Protein AF-A0A8S0U1Q1-F1 (afdb_monomer)

Foldseek 3Di:
DDDPDDDDDADACLQAADAPLQFPHHDCNVVPNRNVCVLPVDDACDPDSNQPWHFDDDQAETETEHEPRHDCEPPDPNVVVVVVSVVPDPCVRHVYYHYHYDFFPDAAPDVVQVVVVHRGDPVRD

Mean predicted aligned error: 6.24 Å

InterPro domains:
  IPR029052 Metallo-dependent phosphatase-like [G3DSA:3.60.21.10] (1-123)
  IPR029052 Metallo-dependent phosphatase-like [SSF56300] (3-113)

Organism: NCBI:txid158383

Secondary structure (DSSP, 8-state):
---SS-------HHHH--TTTT-SS---TTTT-TTHHHHHHS---BSSTTTT-BEEEETTEEEEEE-TTS--STTSHHHHHHHHHHHT--TTT--EEEEEESS-SS----HHHHHTT-SS-GGG-

Solvent-accessible surface area (backbone atoms only — not comparable to full-atom values): 7450 Å² total; per-residue (Å²): 133,81,75,95,58,93,76,86,79,72,54,36,51,61,35,33,13,21,67,95,70,78,34,65,43,68,43,66,60,15,75,78,45,56,28,52,60,58,52,66,77,47,82,66,70,24,92,45,52,94,70,48,46,22,74,44,82,49,92,48,31,45,42,43,45,41,49,65,39,40,62,62,44,88,88,29,74,52,27,54,48,51,52,53,56,65,68,68,54,57,51,91,66,29,69,43,77,44,85,43,60,61,57,52,86,67,77,49,88,51,65,70,36,52,75,73,76,35,43,35,55,75,85,70,113

Structure (mmCIF, N/CA/C/O backbone):
data_AF-A0A8S0U1Q1-F1
#
_entry.id   AF-A0A8S0U1Q1-F1
#
loop_
_atom_site.group_PDB
_atom_site.id
_atom_site.type_symbol
_atom_site.label_atom_id
_atom_site.label_alt_id
_atom_site.label_comp_id
_atom_site.label_asym_id
_atom_site.label_entity_id
_atom_site.label_seq_id
_atom_site.pdbx_PDB_ins_code
_atom_site.Cartn_x
_atom_site.Cartn_y
_atom_site.Cartn_z
_atom_site.occupancy
_atom_site.B_iso_or_equiv
_atom_site.auth_seq_id
_atom_site.auth_comp_id
_atom_site.auth_asym_id
_atom_site.auth_atom_id
_atom_site.pdbx_PDB_model_num
ATOM 1 N N . MET A 1 1 ? 8.355 21.189 17.794 1.00 49.00 1 MET A N 1
ATOM 2 C CA . MET A 1 1 ? 7.004 21.064 18.385 1.0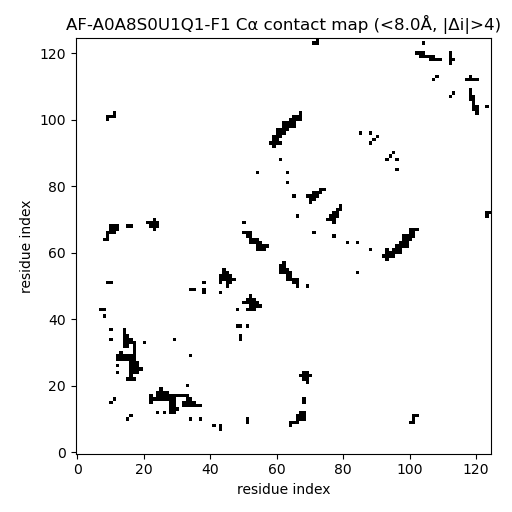0 49.00 1 MET A CA 1
ATOM 3 C C . MET A 1 1 ? 6.578 19.617 18.248 1.00 49.00 1 MET A C 1
ATOM 5 O O . MET A 1 1 ? 6.784 19.065 17.176 1.00 49.00 1 MET A O 1
ATOM 9 N N . ALA A 1 2 ? 6.043 19.007 19.305 1.00 57.78 2 ALA A N 1
ATOM 10 C CA . ALA A 1 2 ? 5.348 17.727 19.180 1.00 57.78 2 ALA A CA 1
ATOM 11 C C . ALA A 1 2 ? 3.916 17.993 18.679 1.00 57.78 2 ALA A C 1
ATOM 13 O O . ALA A 1 2 ? 3.345 19.022 19.057 1.00 57.78 2 ALA A O 1
ATOM 14 N N . PRO A 1 3 ? 3.348 17.133 17.821 1.00 64.94 3 PRO A N 1
ATOM 15 C CA . PRO A 1 3 ? 1.980 17.305 17.354 1.00 64.94 3 PRO A CA 1
ATOM 16 C C . PRO A 1 3 ? 1.005 17.210 18.537 1.00 64.94 3 PRO A C 1
ATOM 18 O O . PRO A 1 3 ? 1.201 16.423 19.461 1.00 64.94 3 PRO A O 1
ATOM 21 N N . THR A 1 4 ? -0.043 18.035 18.526 1.00 89.38 4 THR A N 1
ATOM 22 C CA . THR A 1 4 ? -1.072 18.069 19.583 1.00 89.38 4 THR A CA 1
ATOM 23 C C . THR A 1 4 ? -2.104 16.946 19.452 1.00 89.38 4 THR A C 1
ATOM 25 O O . THR A 1 4 ? -2.912 16.751 20.357 1.00 89.38 4 THR A O 1
ATOM 28 N N . VAL A 1 5 ? -2.068 16.199 18.345 1.00 85.94 5 VAL A N 1
ATOM 29 C CA . VAL A 1 5 ? -2.909 15.033 18.040 1.00 85.94 5 VAL A CA 1
ATOM 30 C C . VAL A 1 5 ? -2.077 13.962 17.316 1.00 85.94 5 VAL A C 1
ATOM 32 O O . VAL A 1 5 ? -1.076 14.316 16.687 1.00 85.94 5 VAL A O 1
ATOM 35 N N . PRO A 1 6 ? -2.450 12.667 17.372 1.00 83.94 6 PRO A N 1
ATOM 36 C CA . PRO A 1 6 ? -1.776 11.627 16.595 1.00 83.94 6 PRO A CA 1
ATOM 37 C C . PRO A 1 6 ? -1.790 11.943 15.094 1.00 83.94 6 PRO A C 1
ATOM 39 O O . PRO A 1 6 ? -2.823 12.328 14.549 1.00 83.94 6 PRO A O 1
ATOM 42 N N . TYR A 1 7 ? -0.650 11.753 14.428 1.00 83.56 7 TYR A N 1
ATOM 43 C CA . TYR A 1 7 ? -0.501 11.949 12.987 1.00 83.56 7 TYR A CA 1
ATOM 44 C C . TYR A 1 7 ? -0.138 10.615 12.337 1.00 83.56 7 TYR A C 1
ATOM 46 O O . TYR A 1 7 ? 0.992 10.144 12.458 1.00 83.56 7 TYR A O 1
ATOM 54 N N . MET A 1 8 ? -1.129 9.983 11.710 1.00 84.12 8 MET A N 1
ATOM 55 C CA . MET A 1 8 ? -0.965 8.697 11.033 1.00 84.12 8 MET A CA 1
ATOM 56 C C . MET A 1 8 ? -0.547 8.934 9.583 1.00 84.12 8 MET A C 1
ATOM 58 O O . MET A 1 8 ? -1.158 9.758 8.905 1.00 84.12 8 MET A O 1
ATOM 62 N N . ILE A 1 9 ? 0.460 8.198 9.113 1.00 84.25 9 ILE A N 1
ATOM 63 C CA . ILE A 1 9 ? 0.967 8.293 7.739 1.00 84.25 9 ILE A CA 1
ATOM 64 C C . ILE A 1 9 ? 0.748 6.992 6.965 1.00 84.25 9 ILE A C 1
ATOM 66 O O . ILE A 1 9 ? 0.614 5.926 7.566 1.00 84.25 9 ILE A O 1
ATOM 70 N N . ALA A 1 10 ? 0.764 7.114 5.639 1.00 85.75 10 ALA A N 1
ATOM 71 C CA . ALA A 1 10 ? 0.944 6.036 4.673 1.00 85.75 10 ALA A CA 1
ATOM 72 C C . ALA A 1 10 ? 2.258 6.275 3.919 1.00 85.75 10 ALA A C 1
ATOM 74 O O . ALA A 1 10 ? 2.725 7.411 3.866 1.00 85.75 10 ALA A O 1
ATOM 75 N N . SER A 1 11 ? 2.828 5.229 3.328 1.00 88.56 11 SER A N 1
ATOM 76 C CA . SER A 1 11 ? 3.981 5.335 2.431 1.00 88.56 11 SER A CA 1
ATOM 77 C C . SER A 1 11 ? 3.494 5.160 0.999 1.00 88.56 11 SER A C 1
ATOM 79 O O . SER A 1 11 ? 2.705 4.254 0.710 1.00 88.56 11 SER A O 1
ATOM 81 N N . GLY A 1 12 ? 3.925 6.074 0.140 1.00 92.75 12 GLY A N 1
ATOM 82 C CA . GLY A 1 12 ? 3.671 6.068 -1.283 1.00 92.75 12 GLY A CA 1
ATOM 83 C C . GLY A 1 12 ? 4.940 5.858 -2.094 1.00 92.75 12 GLY A C 1
ATOM 84 O O . GLY A 1 12 ? 6.018 5.544 -1.582 1.00 92.75 12 GLY A O 1
ATOM 85 N N . ASN A 1 13 ? 4.815 6.066 -3.399 1.00 95.69 13 ASN A N 1
ATOM 86 C CA . ASN A 1 13 ? 5.899 5.855 -4.353 1.00 95.69 13 ASN A CA 1
ATOM 87 C C . ASN A 1 13 ? 7.148 6.702 -4.049 1.00 95.69 13 ASN A C 1
ATOM 89 O O . ASN A 1 13 ? 8.267 6.228 -4.225 1.00 95.69 13 ASN A O 1
ATOM 93 N N . HIS A 1 14 ? 6.973 7.936 -3.566 1.00 97.50 14 HIS A N 1
ATOM 94 C CA . HIS A 1 14 ? 8.089 8.816 -3.200 1.00 97.50 14 HIS A CA 1
ATOM 95 C C . HIS A 1 14 ? 8.796 8.401 -1.913 1.00 97.50 14 HIS A C 1
ATOM 97 O O . HIS A 1 14 ? 9.935 8.791 -1.694 1.00 97.50 14 HIS A O 1
ATOM 103 N N . GLU A 1 15 ? 8.163 7.580 -1.087 1.00 95.88 15 GLU A N 1
ATOM 104 C CA . GLU A 1 15 ? 8.797 7.050 0.106 1.00 95.88 15 GLU A CA 1
ATOM 105 C C . GLU A 1 15 ? 9.490 5.723 -0.207 1.00 95.88 15 GLU A C 1
ATOM 107 O O . GLU A 1 15 ? 10.576 5.477 0.311 1.00 95.88 15 GLU A O 1
ATOM 112 N N . ARG A 1 16 ? 8.898 4.864 -1.055 1.00 95.62 16 ARG A N 1
ATOM 113 C CA . ARG A 1 16 ? 9.298 3.451 -1.149 1.00 95.62 16 ARG A CA 1
ATOM 114 C C . ARG A 1 16 ? 9.892 2.990 -2.480 1.00 95.62 16 ARG A C 1
ATOM 116 O O . ARG A 1 16 ? 10.736 2.094 -2.429 1.00 95.62 16 ARG A O 1
ATOM 123 N N . ASP A 1 17 ? 9.495 3.528 -3.628 1.00 96.62 17 ASP A N 1
ATOM 124 C CA . ASP A 1 17 ? 9.852 2.922 -4.919 1.00 96.62 17 ASP A CA 1
ATOM 125 C C . ASP A 1 17 ? 11.341 3.061 -5.242 1.00 96.62 17 ASP A C 1
ATOM 127 O O . ASP A 1 17 ? 11.851 4.171 -5.447 1.00 96.62 17 ASP A O 1
ATOM 131 N N . TRP A 1 18 ? 12.021 1.916 -5.349 1.00 97.38 18 TRP A N 1
ATOM 132 C CA . TRP A 1 18 ? 13.382 1.845 -5.867 1.00 97.38 18 TRP A CA 1
ATOM 133 C C . TRP A 1 18 ? 13.684 0.471 -6.478 1.00 97.38 18 TRP A C 1
ATOM 135 O O . TRP A 1 18 ? 13.375 -0.543 -5.841 1.00 97.38 18 TRP A O 1
ATOM 145 N N . PRO A 1 19 ? 14.351 0.388 -7.645 1.00 97.44 19 PRO A N 1
ATOM 146 C CA . PRO A 1 19 ? 14.578 -0.895 -8.289 1.00 97.44 19 PRO A CA 1
ATOM 147 C C . PRO A 1 19 ? 15.421 -1.862 -7.447 1.00 97.44 19 PRO A C 1
ATOM 149 O O . PRO A 1 19 ? 16.412 -1.463 -6.830 1.00 97.44 19 PRO A O 1
ATOM 152 N N . GLY A 1 20 ? 15.058 -3.145 -7.446 1.00 96.06 20 GLY A N 1
ATOM 153 C CA . GLY A 1 20 ? 15.794 -4.210 -6.759 1.00 96.06 20 GLY A CA 1
ATOM 154 C C . GLY A 1 20 ? 15.677 -4.186 -5.234 1.00 96.06 20 GLY A C 1
ATOM 155 O O . GLY A 1 20 ? 16.472 -4.826 -4.546 1.00 96.06 20 GLY A O 1
ATOM 156 N N . THR A 1 21 ? 14.700 -3.457 -4.692 1.00 94.31 21 THR A N 1
ATOM 157 C CA . THR A 1 21 ? 14.478 -3.345 -3.239 1.00 94.31 21 THR A CA 1
ATOM 158 C C . THR A 1 21 ? 13.251 -4.110 -2.757 1.00 94.31 21 THR A C 1
ATOM 160 O O . THR A 1 21 ? 12.940 -4.075 -1.568 1.00 94.31 21 THR A O 1
ATOM 163 N N . GLY A 1 22 ? 12.541 -4.796 -3.657 1.00 91.06 22 GLY A N 1
ATOM 164 C CA . GLY A 1 22 ? 11.313 -5.526 -3.343 1.00 91.06 22 GLY A CA 1
ATOM 165 C C . GLY A 1 22 ? 10.061 -4.648 -3.260 1.00 91.06 22 GLY A C 1
ATOM 166 O O . GLY A 1 22 ? 9.064 -5.099 -2.699 1.00 91.06 22 GLY A O 1
ATOM 167 N N . SER A 1 23 ? 10.101 -3.414 -3.779 1.00 93.19 23 SER A N 1
ATOM 168 C CA . SER A 1 23 ? 8.874 -2.663 -4.059 1.00 93.19 23 SER A CA 1
ATOM 169 C C . SER A 1 23 ? 8.136 -3.321 -5.223 1.00 93.19 23 SER A C 1
ATOM 171 O O . SER A 1 23 ? 8.740 -3.843 -6.151 1.00 93.19 23 SER A O 1
ATOM 173 N N . PHE A 1 24 ? 6.810 -3.311 -5.185 1.00 94.25 24 PHE A N 1
ATOM 174 C CA . PHE A 1 24 ? 5.989 -3.827 -6.276 1.00 94.25 24 PHE A CA 1
ATOM 175 C C . PHE A 1 24 ? 6.145 -2.986 -7.549 1.00 94.25 24 PHE A C 1
ATOM 177 O O . PHE A 1 24 ? 6.109 -3.511 -8.661 1.00 94.25 24 PHE A O 1
ATOM 184 N N . TYR A 1 25 ? 6.374 -1.685 -7.370 1.00 93.94 25 TYR A N 1
ATOM 185 C CA . TYR A 1 25 ? 6.725 -0.759 -8.432 1.00 93.94 25 TYR A CA 1
ATOM 186 C C . TYR A 1 25 ? 8.234 -0.515 -8.436 1.00 93.94 25 TYR A C 1
ATOM 188 O O . TYR A 1 25 ? 8.822 -0.035 -7.468 1.00 93.94 25 TYR A O 1
ATOM 196 N N . GLU A 1 26 ? 8.869 -0.815 -9.561 1.00 94.25 26 GLU A N 1
ATOM 197 C CA . GLU A 1 26 ? 10.320 -0.701 -9.754 1.00 94.25 26 GLU A CA 1
ATOM 198 C C . GLU A 1 26 ? 10.690 0.674 -10.348 1.00 94.25 26 GLU A C 1
ATOM 200 O O . GLU A 1 26 ? 11.483 0.784 -11.283 1.00 94.25 26 GLU A O 1
ATOM 205 N N . THR A 1 27 ? 10.063 1.745 -9.848 1.00 95.00 27 THR A N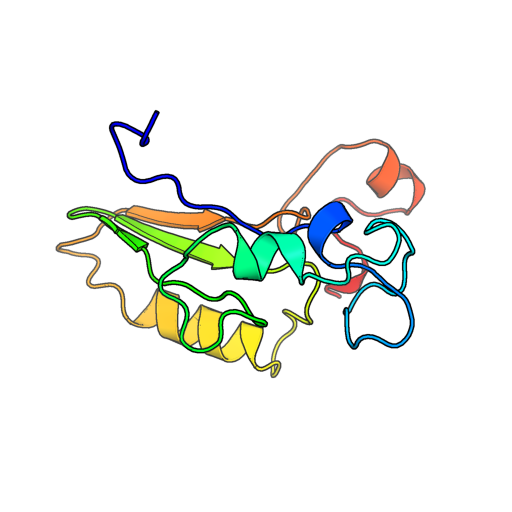 1
ATOM 206 C CA . THR A 1 27 ? 10.373 3.126 -10.258 1.00 95.00 27 THR A CA 1
ATOM 207 C C . THR A 1 27 ? 11.474 3.720 -9.379 1.00 95.00 27 THR A C 1
ATOM 209 O O . THR A 1 27 ? 11.849 3.139 -8.368 1.00 95.00 27 THR A O 1
ATOM 212 N N . THR A 1 28 ? 12.018 4.881 -9.748 1.00 97.81 28 THR A N 1
ATOM 213 C CA . THR A 1 28 ? 13.066 5.571 -8.971 1.00 97.81 28 THR A CA 1
ATOM 214 C C . THR A 1 28 ? 12.519 6.731 -8.132 1.00 97.81 28 THR A C 1
ATOM 216 O O . THR A 1 28 ? 13.264 7.659 -7.809 1.00 97.81 28 THR A O 1
ATOM 219 N N . HIS A 1 29 ? 11.216 6.743 -7.831 1.00 96.94 29 HIS A N 1
ATOM 220 C CA . HIS A 1 29 ? 10.553 7.899 -7.219 1.00 96.94 29 HIS A CA 1
ATOM 221 C C . HIS A 1 29 ? 11.044 8.220 -5.809 1.00 96.94 29 HIS A C 1
ATOM 223 O O . HIS A 1 29 ? 11.010 9.391 -5.428 1.00 96.94 29 HIS A O 1
ATOM 229 N N . SER A 1 30 ? 11.562 7.231 -5.074 1.00 97.12 30 SER A N 1
ATOM 230 C CA . SER A 1 30 ? 12.109 7.476 -3.742 1.00 97.12 30 SER A CA 1
ATOM 231 C C . SER A 1 30 ? 13.483 8.145 -3.747 1.00 97.12 30 SER A C 1
ATOM 233 O O . SER A 1 30 ? 14.044 8.381 -2.684 1.00 97.12 30 SER A O 1
ATOM 235 N N . GLY A 1 31 ? 14.120 8.343 -4.907 1.00 97.56 31 GLY A N 1
ATOM 236 C CA . GLY A 1 31 ? 15.464 8.931 -4.967 1.00 97.56 31 GLY A CA 1
ATOM 237 C C . GLY A 1 31 ? 16.546 8.139 -4.213 1.00 97.56 31 GLY A C 1
ATOM 238 O O . GLY A 1 31 ? 17.551 8.715 -3.805 1.00 97.56 31 GLY A O 1
ATOM 239 N N . GLY A 1 32 ? 16.348 6.832 -4.012 1.00 96.75 32 GLY A N 1
ATOM 240 C CA . GLY A 1 32 ? 17.264 5.945 -3.289 1.00 96.75 32 GLY A CA 1
ATOM 241 C C . GLY A 1 32 ? 16.912 5.744 -1.816 1.00 96.75 32 GLY A C 1
ATOM 242 O O . GLY A 1 32 ? 17.578 4.961 -1.147 1.00 96.75 32 GLY A O 1
ATOM 243 N N . GLU A 1 33 ? 15.869 6.413 -1.315 1.00 97.00 33 GLU A N 1
ATOM 244 C CA . GLU A 1 33 ? 15.414 6.281 0.074 1.00 97.00 33 GLU A CA 1
ATOM 245 C C . GLU A 1 33 ? 14.854 4.897 0.428 1.00 97.00 33 GLU A C 1
ATOM 247 O O . GLU A 1 33 ? 14.985 4.478 1.577 1.00 97.00 33 GLU A O 1
ATOM 252 N N . CYS A 1 34 ? 14.236 4.205 -0.540 1.00 95.06 34 CYS A N 1
ATOM 253 C CA . CYS A 1 34 ? 13.726 2.835 -0.439 1.00 95.06 34 CYS A CA 1
ATOM 254 C C . CYS A 1 34 ? 12.949 2.523 0.856 1.00 95.06 34 CYS A C 1
ATOM 256 O O . CYS A 1 34 ? 13.043 1.429 1.406 1.00 95.06 34 CYS A O 1
ATOM 258 N N . GLY A 1 35 ? 12.156 3.484 1.333 1.00 92.75 35 GLY A N 1
ATOM 259 C CA . GLY A 1 35 ? 11.325 3.405 2.535 1.00 92.75 35 GLY A CA 1
ATOM 260 C C . GLY A 1 35 ? 12.000 3.950 3.790 1.00 92.75 35 GLY A C 1
ATOM 261 O O . GLY A 1 35 ? 11.325 4.531 4.638 1.00 92.75 35 GLY A O 1
ATOM 262 N N . VAL A 1 36 ? 13.327 3.836 3.902 1.00 94.38 36 VAL A N 1
ATOM 263 C CA . VAL A 1 36 ? 14.074 3.967 5.167 1.00 94.38 36 VAL A CA 1
ATOM 264 C C . VAL A 1 36 ? 13.732 5.236 5.964 1.00 94.38 36 VAL A C 1
ATOM 266 O O . VAL A 1 36 ? 13.468 5.116 7.168 1.00 94.38 36 VAL A O 1
ATOM 269 N N . PRO A 1 37 ? 13.695 6.448 5.372 1.00 95.00 37 PRO A N 1
ATOM 270 C CA . PRO A 1 37 ? 13.359 7.657 6.117 1.00 95.00 37 PRO A CA 1
ATOM 271 C C . PRO A 1 37 ? 11.923 7.640 6.637 1.00 95.00 37 PRO A C 1
ATOM 273 O O . PRO A 1 37 ? 11.708 7.930 7.814 1.00 95.00 37 PRO A O 1
ATOM 276 N N . ALA A 1 38 ? 10.950 7.244 5.814 1.00 89.38 38 ALA A N 1
ATOM 277 C CA . ALA A 1 38 ? 9.552 7.187 6.223 1.00 89.38 38 ALA A CA 1
ATOM 278 C C . ALA A 1 38 ? 9.369 6.232 7.415 1.00 89.38 38 ALA A C 1
ATOM 280 O O . ALA A 1 38 ? 8.783 6.623 8.429 1.00 89.38 38 ALA A O 1
ATOM 281 N N . GLU A 1 39 ? 9.927 5.017 7.341 1.00 84.94 39 GLU A N 1
ATOM 282 C CA . GLU A 1 39 ? 9.755 3.981 8.380 1.00 84.94 39 GLU A CA 1
ATOM 283 C C . GLU A 1 39 ? 10.534 4.262 9.655 1.00 84.94 39 GLU A C 1
ATOM 285 O O . GLU A 1 39 ? 10.174 3.738 10.711 1.00 84.94 39 GLU A O 1
ATOM 290 N N . THR A 1 40 ? 11.555 5.115 9.593 1.00 88.38 40 THR A N 1
ATOM 291 C CA . THR A 1 40 ? 12.360 5.476 10.762 1.00 88.38 40 THR A CA 1
ATOM 292 C C . THR A 1 40 ? 11.819 6.722 11.457 1.00 88.38 40 THR A C 1
ATOM 294 O O . THR A 1 40 ? 11.699 6.734 12.685 1.00 88.38 40 THR A O 1
ATOM 297 N N . MET A 1 41 ? 11.473 7.758 10.689 1.00 90.00 41 MET A N 1
ATOM 298 C CA . MET A 1 41 ? 11.111 9.078 11.214 1.00 90.00 41 MET A CA 1
ATOM 299 C C . MET A 1 41 ? 9.699 9.116 11.795 1.00 90.00 41 MET A C 1
ATOM 301 O O . MET A 1 41 ? 9.456 9.825 12.774 1.00 90.00 41 MET A O 1
ATOM 305 N N . PHE A 1 42 ? 8.779 8.341 11.222 1.00 85.25 42 PHE A N 1
ATOM 306 C CA . PHE A 1 42 ? 7.400 8.264 11.681 1.00 85.25 42 PHE A CA 1
ATOM 307 C C . PHE A 1 42 ? 7.113 6.903 12.308 1.00 85.25 42 PHE A C 1
ATOM 309 O O . PHE A 1 42 ? 7.578 5.853 11.858 1.00 85.25 42 PHE A O 1
ATOM 316 N N . TYR A 1 43 ? 6.333 6.928 13.384 1.00 82.50 43 TYR A N 1
ATOM 317 C CA . TYR A 1 43 ? 5.863 5.720 14.039 1.00 82.50 43 TYR A CA 1
ATOM 318 C C . TYR A 1 43 ? 4.440 5.411 13.590 1.00 82.50 43 TYR A C 1
ATOM 320 O O . TYR A 1 43 ? 3.546 6.246 13.713 1.00 82.50 43 TYR A O 1
ATOM 328 N N . VAL A 1 44 ? 4.230 4.176 13.146 1.00 75.88 44 VAL A N 1
ATOM 329 C CA . VAL A 1 44 ? 2.905 3.580 12.992 1.00 75.88 44 VAL A CA 1
ATOM 330 C C . VAL A 1 44 ? 2.855 2.278 13.799 1.00 75.88 44 VAL A C 1
ATOM 332 O O . VAL A 1 44 ? 3.884 1.603 13.925 1.00 75.88 44 VAL A O 1
ATOM 335 N N . PRO A 1 45 ? 1.692 1.893 14.349 1.00 74.06 45 PRO A N 1
ATOM 336 C CA . PRO A 1 45 ? 1.543 0.664 15.120 1.00 74.06 45 PRO A CA 1
ATOM 337 C C . PRO A 1 45 ? 1.446 -0.558 14.192 1.00 74.06 45 PRO A C 1
ATOM 339 O O . PRO A 1 45 ? 0.401 -1.200 14.119 1.00 74.06 45 PRO A O 1
ATOM 342 N N . ALA A 1 46 ? 2.524 -0.844 13.458 1.00 66.12 46 ALA A N 1
ATOM 343 C CA . ALA A 1 46 ? 2.619 -1.948 12.512 1.00 66.12 46 ALA A CA 1
ATOM 344 C C . AL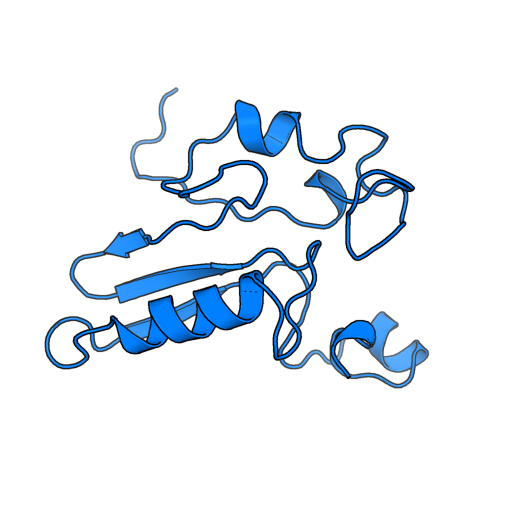A A 1 46 ? 3.414 -3.139 13.052 1.00 66.12 46 ALA 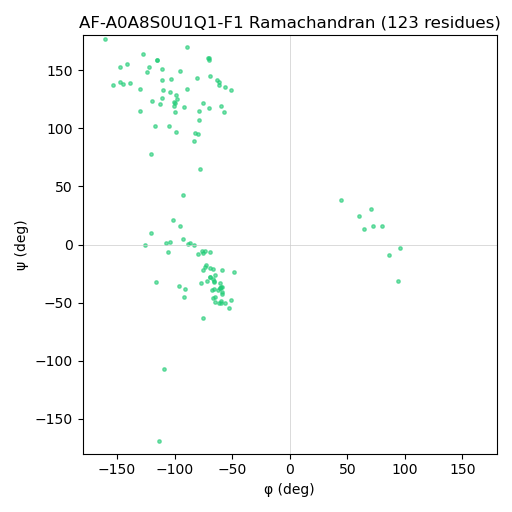A C 1
ATOM 346 O O . ALA A 1 46 ? 4.443 -2.938 13.696 1.00 66.12 46 ALA A O 1
ATOM 347 N N . GLU A 1 47 ? 2.981 -4.369 12.742 1.00 62.72 47 GLU A N 1
ATOM 348 C CA . GLU A 1 47 ? 3.704 -5.599 13.129 1.00 62.72 47 GLU A CA 1
ATOM 349 C C . GLU A 1 47 ? 5.118 -5.643 12.534 1.00 62.72 47 GLU A C 1
ATOM 351 O O . GLU A 1 47 ? 6.074 -6.036 13.198 1.00 62.72 47 GLU A O 1
ATOM 356 N N . ASN A 1 48 ? 5.265 -5.165 11.299 1.00 60.19 48 ASN A N 1
ATOM 357 C CA . ASN A 1 48 ? 6.549 -4.916 10.663 1.00 60.19 48 ASN A CA 1
ATOM 358 C C . ASN A 1 48 ? 6.523 -3.504 10.082 1.00 60.19 48 ASN A C 1
ATOM 360 O O . ASN A 1 48 ? 5.758 -3.257 9.159 1.00 60.19 48 ASN A O 1
ATOM 364 N N . ARG A 1 49 ? 7.353 -2.584 10.590 1.00 58.84 49 ARG A N 1
ATOM 365 C CA . ARG A 1 49 ? 7.390 -1.186 10.120 1.00 58.84 49 ARG A CA 1
ATOM 366 C C . ARG A 1 49 ? 7.890 -1.032 8.681 1.00 58.84 49 ARG A C 1
ATOM 368 O O . ARG A 1 49 ? 7.490 -0.067 8.059 1.00 58.84 49 ARG A O 1
ATOM 375 N N . ALA A 1 50 ? 8.625 -2.005 8.138 1.00 47.56 50 ALA A N 1
ATOM 376 C CA . ALA A 1 50 ? 9.028 -2.020 6.727 1.00 47.56 50 ALA A CA 1
ATOM 377 C C . ALA A 1 50 ? 7.894 -2.396 5.764 1.00 47.56 50 ALA A C 1
ATOM 379 O O . ALA A 1 50 ? 7.903 -2.077 4.579 1.00 47.56 50 ALA A O 1
ATOM 380 N N . LYS A 1 51 ? 6.879 -3.081 6.298 1.00 51.59 51 LYS A N 1
ATOM 381 C CA . LYS A 1 51 ? 5.607 -3.371 5.617 1.00 51.59 51 LYS A CA 1
ATOM 382 C C . LYS A 1 51 ? 4.465 -2.505 6.147 1.00 51.59 51 LYS A C 1
ATOM 384 O O . LYS A 1 51 ? 3.359 -2.543 5.627 1.00 51.59 51 LYS A O 1
ATOM 389 N N . PHE A 1 52 ? 4.768 -1.740 7.200 1.00 46.84 52 PHE A N 1
ATOM 390 C CA . PHE A 1 52 ? 4.185 -0.467 7.586 1.00 46.84 52 PHE A CA 1
ATOM 391 C C . PHE A 1 52 ? 2.682 -0.581 7.965 1.00 46.84 52 PHE A C 1
ATOM 393 O O . PHE A 1 52 ? 1.967 0.381 8.216 1.00 46.84 52 PHE A O 1
ATOM 400 N N . CYS A 1 53 ? 2.197 -1.803 8.152 1.00 45.59 53 CYS A N 1
ATOM 401 C CA . CYS A 1 53 ? 0.791 -2.138 8.289 1.00 45.59 53 CYS A CA 1
ATOM 402 C C . CYS A 1 53 ? 0.220 -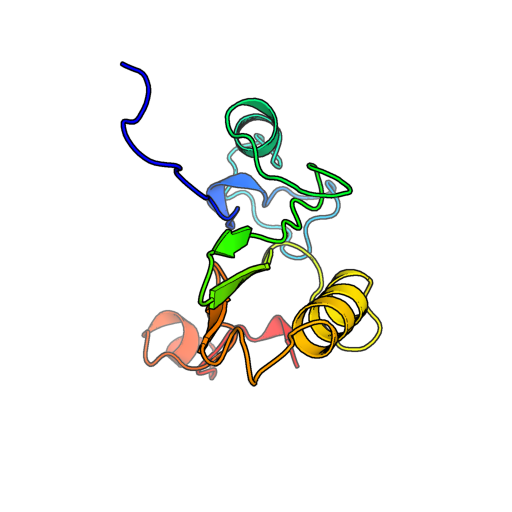1.933 9.703 1.00 45.59 53 CYS A C 1
ATOM 404 O O . CYS A 1 53 ? 0.370 -2.806 10.556 1.00 45.59 53 CYS A O 1
ATOM 406 N N . GLY A 1 54 ? -0.421 -0.788 9.973 1.00 47.41 54 GLY A N 1
ATOM 407 C CA . GLY A 1 54 ? -0.911 -0.440 11.312 1.00 47.41 54 GLY A CA 1
ATOM 408 C C . GLY A 1 54 ? -2.432 -0.445 11.470 1.00 47.41 54 GLY A C 1
ATOM 409 O O . GLY A 1 54 ? -3.148 0.170 10.682 1.00 47.41 54 GLY A O 1
ATOM 410 N N . LYS A 1 55 ? -2.933 -1.071 12.546 1.00 49.34 55 LYS A N 1
ATOM 411 C CA . LYS A 1 55 ? -4.319 -0.867 13.002 1.00 49.34 55 LYS A CA 1
ATOM 412 C C . LYS A 1 55 ? -4.387 0.455 13.769 1.00 49.34 55 LYS A C 1
ATOM 414 O O . LYS A 1 55 ? -3.804 0.570 14.845 1.00 49.34 55 LYS A O 1
ATOM 419 N N . SER A 1 56 ? -5.114 1.449 13.259 1.00 51.62 56 SER A N 1
ATOM 420 C CA . SER A 1 56 ? -5.473 2.631 14.051 1.00 51.62 56 SER A CA 1
ATOM 421 C C . SER A 1 56 ? -6.894 2.455 14.579 1.00 51.62 56 SER A C 1
ATOM 423 O O . SER A 1 56 ? -7.870 2.691 13.865 1.00 51.62 56 SER A O 1
ATOM 425 N N . LEU A 1 57 ? -7.021 1.989 15.826 1.00 47.94 57 LEU A N 1
ATOM 426 C CA . LEU A 1 57 ? -8.308 1.980 16.518 1.00 47.94 57 LEU A CA 1
ATOM 427 C C . LEU A 1 57 ? -8.600 3.385 17.042 1.00 47.94 57 LEU A C 1
ATOM 429 O O . LEU A 1 57 ? -8.027 3.822 18.038 1.00 47.94 57 LEU A O 1
ATOM 433 N N . HIS A 1 58 ? -9.543 4.065 16.401 1.00 50.66 58 HIS A N 1
ATOM 434 C CA . HIS A 1 58 ? -10.280 5.147 17.039 1.00 50.66 58 HI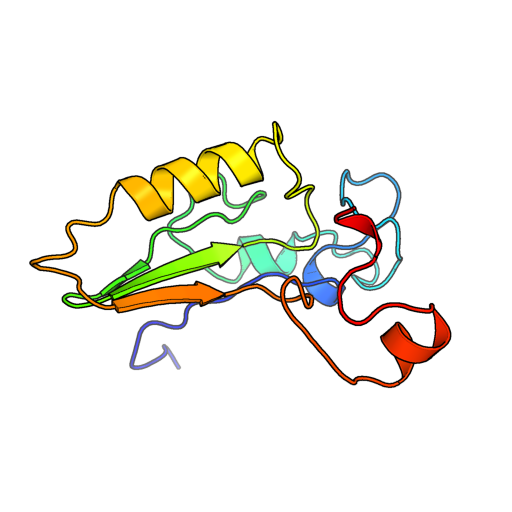S A CA 1
ATOM 435 C C . HIS A 1 58 ? -11.584 4.566 17.593 1.00 50.66 58 HIS A C 1
ATOM 437 O O . HIS A 1 58 ? -12.134 3.616 17.035 1.00 50.66 58 HIS A O 1
ATOM 443 N N . LEU A 1 59 ? -12.087 5.132 18.695 1.00 41.28 59 LEU A N 1
ATOM 444 C CA . LEU A 1 59 ? -13.220 4.607 19.478 1.00 41.28 59 LEU A CA 1
ATOM 445 C C . LEU A 1 59 ? -14.460 4.227 18.629 1.00 41.28 59 LEU A C 1
ATOM 447 O O . LEU A 1 59 ? -15.239 3.377 19.042 1.00 41.28 59 LEU A O 1
ATOM 451 N N . PHE A 1 60 ? -14.609 4.819 17.435 1.00 38.91 60 PHE A N 1
ATOM 452 C CA . PHE A 1 60 ? -15.721 4.608 16.500 1.00 38.91 60 PHE A CA 1
ATOM 453 C C . PHE A 1 60 ? -15.312 4.205 15.070 1.00 38.91 60 PHE A C 1
ATOM 455 O O . PHE A 1 60 ? -16.195 4.028 14.229 1.00 38.91 60 PHE A O 1
ATOM 462 N N . ALA A 1 61 ? -14.014 4.080 14.770 1.00 45.50 61 ALA A N 1
ATOM 463 C CA . ALA A 1 61 ? -13.530 3.800 13.418 1.00 45.50 61 ALA A CA 1
ATOM 464 C C . ALA A 1 61 ? -12.283 2.909 13.420 1.00 45.50 61 ALA A C 1
ATOM 466 O O . ALA A 1 61 ? -11.356 3.124 14.204 1.00 45.50 61 ALA A O 1
ATOM 467 N N . ILE A 1 62 ? -12.248 1.948 12.497 1.00 53.28 62 ILE A N 1
ATOM 468 C CA . ILE A 1 62 ? -11.011 1.270 12.103 1.00 53.28 62 ILE A CA 1
ATOM 469 C C . ILE A 1 62 ? -10.547 1.921 10.806 1.00 53.28 62 ILE A C 1
ATOM 471 O O . ILE A 1 62 ? -11.236 1.843 9.787 1.00 53.28 62 ILE A O 1
ATOM 475 N N . GLY A 1 63 ? -9.400 2.593 10.876 1.00 56.12 63 GLY A N 1
ATOM 476 C CA . GLY A 1 63 ? -8.655 3.026 9.702 1.00 56.12 63 GLY A CA 1
ATOM 477 C C . GLY A 1 63 ? -7.511 2.056 9.466 1.00 56.12 63 GLY A C 1
ATOM 478 O O . GLY A 1 63 ? -6.676 1.871 10.359 1.00 56.12 63 GLY A O 1
ATOM 479 N N . THR A 1 64 ? -7.474 1.452 8.283 1.00 57.62 64 THR A N 1
ATOM 480 C CA . THR A 1 64 ? -6.331 0.649 7.854 1.00 57.62 64 THR A CA 1
ATOM 481 C C . THR A 1 64 ? -5.613 1.373 6.730 1.00 57.62 64 THR A C 1
ATOM 483 O O . THR A 1 64 ? -6.235 1.792 5.752 1.00 57.62 64 THR A O 1
ATOM 486 N N . VAL A 1 65 ? -4.311 1.564 6.923 1.00 58.47 65 VAL A N 1
ATOM 487 C CA . VAL A 1 65 ? -3.428 2.221 5.967 1.00 58.47 65 VAL A CA 1
ATOM 488 C C . VAL A 1 65 ? -2.663 1.144 5.216 1.00 58.47 65 VAL A C 1
ATOM 490 O O . VAL A 1 65 ? -1.943 0.360 5.838 1.00 58.47 65 VAL A O 1
ATOM 493 N N . PHE A 1 66 ? -2.847 1.102 3.900 1.00 66.81 66 PHE A N 1
ATOM 494 C CA . PHE A 1 66 ? -2.256 0.092 3.029 1.00 66.81 66 PHE A CA 1
ATOM 495 C C . PHE A 1 66 ? -1.185 0.681 2.123 1.00 66.81 66 PHE A C 1
ATOM 497 O O . PHE A 1 66 ? -1.240 1.853 1.741 1.00 66.81 66 PHE A O 1
ATOM 504 N N . TYR A 1 67 ? -0.224 -0.165 1.766 1.00 77.44 67 TYR A N 1
ATOM 505 C CA . TYR A 1 67 ? 0.971 0.227 1.042 1.00 77.44 67 TYR A CA 1
ATOM 506 C C . TYR A 1 67 ? 0.838 -0.214 -0.387 1.00 77.44 67 TYR A C 1
ATOM 508 O O . TYR A 1 67 ? 1.042 -1.373 -0.739 1.00 77.44 67 TYR A O 1
ATOM 516 N N . THR A 1 68 ? 0.522 0.754 -1.224 1.00 90.56 68 THR A N 1
ATOM 517 C CA . THR A 1 68 ? 0.396 0.532 -2.655 1.00 90.56 68 THR A CA 1
ATOM 518 C C . THR A 1 68 ? 1.729 0.254 -3.321 1.00 90.56 68 THR A C 1
ATOM 520 O O . THR A 1 68 ? 1.752 -0.107 -4.480 1.00 90.56 68 THR A O 1
ATOM 523 N N . GLU A 1 69 ? 2.844 0.363 -2.603 1.00 93.50 69 GLU A N 1
ATOM 524 C CA . GLU A 1 69 ? 4.162 0.013 -3.131 1.00 93.50 69 GLU A CA 1
ATOM 525 C C . GLU A 1 69 ? 4.558 -1.443 -2.823 1.00 93.50 69 GLU A C 1
ATOM 527 O O . GLU A 1 69 ? 5.666 -1.860 -3.144 1.00 93.50 69 GLU A O 1
ATOM 532 N N . HIS A 1 70 ? 3.666 -2.233 -2.215 1.00 90.06 70 HIS A N 1
ATOM 533 C CA . HIS A 1 70 ? 3.799 -3.682 -2.017 1.00 90.06 70 HIS A CA 1
ATOM 534 C C . HIS A 1 70 ? 2.609 -4.405 -2.650 1.00 90.06 70 HIS A C 1
ATOM 536 O O . HIS A 1 70 ? 1.527 -3.841 -2.721 1.00 90.06 70 HIS A O 1
ATOM 542 N N . ASP A 1 71 ? 2.773 -5.660 -3.068 1.00 91.88 71 ASP A N 1
ATOM 543 C CA . ASP A 1 71 ? 1.713 -6.413 -3.753 1.00 91.88 71 ASP A CA 1
ATOM 544 C C . ASP A 1 71 ? 0.449 -6.564 -2.879 1.00 91.88 71 ASP A C 1
ATOM 546 O O . ASP A 1 71 ? 0.504 -7.157 -1.801 1.00 91.88 71 ASP A O 1
ATOM 550 N N . TRP A 1 72 ? -0.697 -6.039 -3.327 1.00 89.75 72 TRP A N 1
ATOM 551 C CA . TRP A 1 72 ? -2.000 -6.113 -2.636 1.00 89.75 72 TRP A CA 1
ATOM 552 C C . TRP A 1 72 ? -2.972 -7.137 -3.238 1.00 89.75 72 TRP A C 1
ATOM 554 O O . TRP A 1 72 ? -4.110 -7.224 -2.774 1.00 89.75 72 TRP A O 1
ATOM 564 N N . ARG A 1 73 ? -2.571 -7.880 -4.275 1.00 92.69 73 ARG A N 1
ATOM 565 C CA . ARG A 1 73 ? -3.460 -8.817 -4.978 1.00 92.69 73 ARG A CA 1
ATOM 566 C C . ARG A 1 73 ? -3.801 -10.031 -4.120 1.00 92.69 73 ARG A C 1
ATOM 568 O O . ARG A 1 73 ? -3.090 -10.364 -3.171 1.00 92.69 73 ARG A O 1
ATOM 575 N N . GLU A 1 74 ? -4.887 -10.709 -4.481 1.00 92.38 74 GLU A N 1
ATOM 576 C CA . GLU A 1 74 ? -5.363 -11.902 -3.781 1.00 92.38 74 GLU A CA 1
ATOM 577 C C . GLU A 1 74 ? -4.243 -12.940 -3.594 1.00 92.38 74 GLU A C 1
ATOM 579 O O . GLU A 1 74 ? -3.469 -13.236 -4.506 1.00 92.38 74 GLU A O 1
ATOM 584 N N . GLY A 1 75 ? -4.133 -13.469 -2.374 1.00 91.06 75 GLY A N 1
ATOM 585 C CA . GLY A 1 75 ? -3.082 -14.409 -1.980 1.00 91.06 75 GLY A CA 1
ATOM 586 C C . GLY A 1 75 ? -1.773 -13.764 -1.510 1.00 91.06 75 GLY A C 1
ATOM 587 O O . GLY A 1 75 ? -0.932 -14.473 -0.951 1.00 91.06 75 GLY A O 1
ATOM 588 N N . SER A 1 76 ? -1.592 -12.447 -1.662 1.00 90.94 76 SER A N 1
ATOM 589 C CA . SER A 1 76 ? -0.439 -11.748 -1.091 1.00 90.94 76 SER A CA 1
ATOM 590 C C . SER A 1 76 ? -0.531 -11.637 0.437 1.00 90.94 76 SER A C 1
ATOM 592 O O . SER A 1 76 ? -1.600 -11.726 1.046 1.00 90.94 76 SER A O 1
ATOM 594 N N . GLU A 1 77 ? 0.610 -11.399 1.087 1.00 87.81 77 GLU A N 1
ATOM 595 C CA . GLU A 1 77 ? 0.657 -11.127 2.530 1.00 87.81 77 GLU A CA 1
ATOM 596 C C . GLU A 1 77 ? -0.183 -9.896 2.903 1.00 87.81 77 GLU A C 1
ATOM 598 O O . GLU A 1 77 ? -0.914 -9.925 3.895 1.00 87.81 77 GLU A O 1
ATOM 603 N N . GLN A 1 78 ? -0.127 -8.837 2.085 1.00 86.06 78 GLN A N 1
ATOM 604 C CA . GLN A 1 78 ? -0.901 -7.619 2.314 1.00 86.06 78 GLN A CA 1
ATOM 605 C C . GLN A 1 78 ? -2.404 -7.868 2.141 1.00 86.06 78 GLN A C 1
ATOM 607 O O . GLN A 1 78 ? -3.181 -7.368 2.950 1.00 86.06 78 GLN A O 1
ATOM 612 N N . HIS A 1 79 ? -2.819 -8.677 1.161 1.00 88.62 79 HIS A N 1
ATOM 613 C CA . HIS A 1 79 ? -4.222 -9.063 0.988 1.00 88.62 79 HIS A CA 1
ATOM 614 C C . HIS A 1 79 ? -4.765 -9.827 2.199 1.00 88.62 79 HIS A C 1
ATOM 616 O O . HIS A 1 79 ? -5.777 -9.435 2.778 1.00 88.62 79 HIS A O 1
ATOM 622 N N . ASN A 1 80 ? -4.050 -10.860 2.652 1.00 86.94 80 ASN A N 1
ATOM 623 C CA . ASN A 1 80 ? -4.454 -11.643 3.824 1.00 86.94 80 ASN A CA 1
ATOM 624 C C . ASN A 1 80 ? -4.548 -10.769 5.086 1.00 86.94 80 ASN A C 1
ATOM 626 O O . ASN A 1 80 ? -5.440 -10.942 5.920 1.00 86.94 80 ASN A O 1
ATOM 630 N N . PHE A 1 81 ? -3.648 -9.791 5.220 1.00 81.50 81 PHE A N 1
ATOM 631 C CA . PHE A 1 81 ? -3.733 -8.807 6.290 1.00 81.50 81 PHE A CA 1
ATOM 632 C C . PHE A 1 81 ? -4.961 -7.894 6.147 1.00 81.50 81 PHE A C 1
ATOM 634 O O . PHE A 1 81 ? -5.645 -7.657 7.147 1.00 81.50 81 PHE A O 1
ATOM 641 N N . ILE A 1 82 ? -5.241 -7.370 4.942 1.00 82.19 82 ILE A N 1
ATOM 642 C CA . ILE A 1 82 ? -6.428 -6.544 4.657 1.00 82.19 82 ILE A CA 1
ATOM 643 C C . ILE A 1 82 ? -7.673 -7.294 5.129 1.00 82.19 82 ILE A C 1
ATOM 645 O O . ILE A 1 82 ? -8.417 -6.777 5.965 1.00 82.19 82 ILE A O 1
ATOM 649 N N . GLU A 1 83 ? -7.858 -8.531 4.668 1.00 85.31 83 GLU A N 1
ATOM 650 C CA . GLU A 1 83 ? -8.997 -9.368 5.043 1.00 85.31 83 GLU A CA 1
ATOM 651 C C . GLU A 1 83 ? -9.099 -9.545 6.558 1.00 85.31 83 GLU A C 1
ATOM 653 O O . GLU A 1 83 ? -10.148 -9.270 7.147 1.00 85.31 83 GLU A O 1
ATOM 658 N N . HIS A 1 84 ? -7.999 -9.927 7.214 1.00 82.81 84 HIS A N 1
ATOM 659 C CA . HIS A 1 84 ? -7.969 -10.097 8.664 1.00 82.81 84 HIS A CA 1
ATOM 660 C C . HIS A 1 84 ? -8.334 -8.803 9.411 1.00 82.81 84 HIS A C 1
ATOM 662 O O . HIS A 1 84 ? -9.092 -8.825 10.387 1.00 82.81 84 HIS A O 1
ATOM 668 N N . CYS A 1 85 ? -7.814 -7.656 8.972 1.00 77.31 85 CYS A N 1
ATOM 669 C CA . CYS A 1 85 ? -8.079 -6.375 9.609 1.00 77.31 85 CYS A CA 1
ATOM 670 C C . CYS A 1 85 ? -9.554 -5.984 9.490 1.00 77.31 85 CYS A C 1
ATOM 672 O O . CYS A 1 85 ? -10.177 -5.662 10.507 1.00 77.31 85 CYS A O 1
ATOM 674 N N . LEU A 1 86 ? -10.118 -6.050 8.282 1.00 81.44 86 LEU A N 1
ATOM 675 C CA . LEU A 1 86 ? -11.516 -5.696 8.034 1.00 81.44 86 LEU A CA 1
ATOM 676 C C . LEU A 1 86 ? -12.475 -6.668 8.743 1.00 81.44 86 LEU A C 1
ATOM 678 O O . LEU A 1 86 ? -13.471 -6.228 9.317 1.00 81.44 86 LEU A O 1
ATOM 682 N N . ALA A 1 87 ? -12.148 -7.965 8.782 1.00 84.69 87 ALA A N 1
ATOM 683 C CA . ALA A 1 87 ? -12.935 -8.986 9.476 1.00 84.69 87 ALA A CA 1
ATOM 684 C C . ALA A 1 87 ? -12.901 -8.849 11.009 1.00 84.69 87 ALA A C 1
ATOM 686 O O . ALA A 1 87 ? -13.858 -9.225 11.682 1.00 84.69 87 ALA A O 1
ATOM 687 N N . SER A 1 88 ? -11.827 -8.286 11.578 1.00 80.94 88 SER A N 1
ATOM 688 C CA . SER A 1 88 ? -11.700 -8.089 13.032 1.00 80.94 88 SER A CA 1
ATOM 689 C C . SER A 1 88 ? -12.570 -6.956 13.604 1.00 80.94 88 SER A C 1
ATOM 691 O O . SER A 1 88 ? -12.610 -6.770 14.820 1.00 80.94 88 SER A O 1
ATOM 693 N N . ALA A 1 89 ? -13.260 -6.192 12.751 1.00 78.06 89 ALA A N 1
ATOM 694 C CA . ALA A 1 89 ? -14.065 -5.043 13.149 1.00 78.06 89 ALA A CA 1
ATOM 695 C C . ALA A 1 89 ? -15.398 -5.443 13.808 1.00 78.06 89 ALA A C 1
ATOM 697 O O . ALA A 1 89 ? -16.268 -6.039 13.169 1.00 78.06 89 ALA A O 1
ATOM 698 N N . GLU A 1 90 ? -15.640 -5.012 15.050 1.00 81.62 90 GLU A N 1
ATOM 699 C CA . GLU A 1 90 ? -16.955 -5.167 15.687 1.00 81.62 90 GLU A CA 1
ATOM 700 C C . GLU A 1 90 ? -17.892 -4.031 15.257 1.00 81.62 90 GLU A C 1
ATOM 702 O O . GLU A 1 90 ? -17.978 -2.982 15.897 1.00 81.62 90 GLU A O 1
ATOM 707 N N . ARG A 1 91 ? -18.621 -4.237 14.155 1.00 82.75 91 ARG A N 1
ATOM 708 C CA . ARG A 1 91 ? -19.414 -3.191 13.478 1.00 82.75 91 ARG A CA 1
ATOM 709 C C . ARG A 1 91 ? -20.499 -2.529 14.333 1.00 82.75 91 ARG A C 1
ATOM 711 O O . ARG A 1 91 ? -20.900 -1.410 14.029 1.00 82.75 91 ARG A O 1
ATOM 718 N N . GLN A 1 92 ? -20.956 -3.181 15.404 1.00 87.50 92 GLN A N 1
ATOM 719 C CA . GLN A 1 92 ? -21.904 -2.592 16.358 1.00 87.50 92 GLN A CA 1
ATOM 720 C C . GLN A 1 92 ? -21.257 -1.500 17.226 1.00 87.50 92 GLN A C 1
ATOM 722 O O . GLN A 1 92 ? -21.926 -0.531 17.578 1.00 87.50 92 GLN A O 1
ATOM 727 N N . LYS A 1 93 ? -19.959 -1.626 17.530 1.00 80.69 93 LYS A N 1
ATOM 728 C CA . LYS A 1 93 ? -19.178 -0.644 18.301 1.00 80.69 93 LYS A CA 1
ATOM 729 C C . LYS A 1 93 ? -18.407 0.320 17.396 1.00 80.69 93 LYS A C 1
ATOM 731 O O . LYS A 1 93 ? -18.288 1.499 17.710 1.00 80.69 93 LYS A O 1
ATOM 736 N N . GLN A 1 94 ? -17.914 -0.176 16.262 1.00 77.75 94 GLN A N 1
ATOM 737 C CA . GLN A 1 94 ? -17.130 0.556 15.266 1.00 77.75 94 GLN A CA 1
ATOM 738 C C . GLN A 1 94 ? -17.851 0.512 13.908 1.00 77.75 94 GLN A C 1
ATOM 740 O O . GLN A 1 94 ? -17.507 -0.287 13.032 1.00 77.75 94 GLN A O 1
ATOM 745 N N . PRO A 1 95 ? -18.901 1.328 13.722 1.00 84.12 95 PRO A N 1
ATOM 746 C CA . PRO A 1 95 ? -19.729 1.264 12.520 1.00 84.12 95 PRO A CA 1
ATOM 747 C C . PRO A 1 95 ? -18.987 1.737 11.267 1.00 84.12 95 PRO A C 1
ATOM 749 O O . PRO A 1 95 ? -19.286 1.258 10.168 1.00 84.12 95 PRO A O 1
ATOM 752 N N . TRP A 1 96 ? -18.005 2.628 11.426 1.00 82.00 96 TRP A N 1
ATOM 753 C CA . TRP A 1 96 ? -17.243 3.215 10.330 1.00 82.00 96 TRP A CA 1
ATOM 754 C C . TRP A 1 96 ? -15.984 2.399 10.043 1.00 82.00 96 TRP A C 1
ATOM 756 O O . TRP A 1 96 ? -15.094 2.275 10.885 1.00 82.00 96 TRP A O 1
ATOM 766 N N . LEU A 1 97 ? -15.911 1.860 8.830 1.00 81.56 97 LEU A N 1
ATOM 767 C CA . LEU A 1 97 ? -14.741 1.167 8.311 1.00 81.56 97 LEU A CA 1
ATOM 768 C C . LEU A 1 97 ? -14.166 2.014 7.182 1.00 81.56 97 LEU A C 1
ATOM 770 O O . LEU A 1 97 ? -14.882 2.318 6.228 1.00 81.56 97 LEU A O 1
ATOM 774 N N . ILE A 1 98 ? -12.910 2.432 7.319 1.00 83.69 98 ILE A N 1
ATOM 775 C CA . ILE A 1 98 ? -12.260 3.336 6.371 1.00 83.69 98 ILE A CA 1
ATOM 776 C C . ILE A 1 98 ? -11.044 2.629 5.784 1.00 83.69 98 ILE A C 1
ATOM 778 O O . ILE A 1 98 ? -10.143 2.204 6.508 1.00 83.69 98 ILE A O 1
ATOM 782 N N . PHE A 1 99 ? -11.031 2.534 4.458 1.00 85.31 99 PHE A N 1
ATOM 783 C CA . PHE A 1 99 ? -9.905 2.044 3.679 1.00 85.31 99 PHE A CA 1
ATOM 784 C C . PHE A 1 99 ? -9.114 3.243 3.149 1.00 85.31 99 PHE A C 1
ATOM 786 O O . PHE A 1 99 ? -9.696 4.119 2.508 1.00 85.31 99 PHE A O 1
ATOM 793 N N . ALA A 1 100 ? -7.809 3.288 3.419 1.00 87.81 100 ALA A N 1
ATOM 794 C CA . ALA A 1 100 ? -6.921 4.337 2.931 1.00 87.81 100 ALA A CA 1
ATOM 795 C C . ALA A 1 100 ? -5.674 3.728 2.279 1.00 87.81 100 ALA A C 1
ATOM 797 O O . ALA A 1 100 ? -5.038 2.833 2.837 1.00 87.81 100 ALA A O 1
ATOM 798 N N . ALA A 1 101 ? -5.324 4.239 1.104 1.00 90.50 101 ALA A N 1
ATOM 799 C CA . ALA A 1 101 ? -4.192 3.807 0.296 1.00 90.50 101 ALA A CA 1
ATOM 800 C C . ALA A 1 101 ? -3.623 5.019 -0.459 1.00 90.50 101 ALA A C 1
ATOM 802 O O . ALA A 1 101 ? -4.356 5.981 -0.698 1.00 90.50 101 ALA A O 1
ATOM 803 N N . HIS A 1 102 ? -2.330 4.987 -0.795 1.00 93.31 102 HIS A N 1
ATOM 804 C CA . HIS A 1 102 ? -1.667 6.083 -1.513 1.00 93.31 102 HIS A CA 1
ATOM 805 C C . HIS A 1 102 ? -2.042 6.105 -2.998 1.00 93.31 102 HIS A C 1
ATOM 807 O O . HIS A 1 102 ? -2.683 7.049 -3.460 1.00 93.31 102 HIS A O 1
ATOM 813 N N . ARG A 1 103 ? -1.692 5.052 -3.746 1.00 93.69 103 ARG A N 1
ATOM 814 C CA 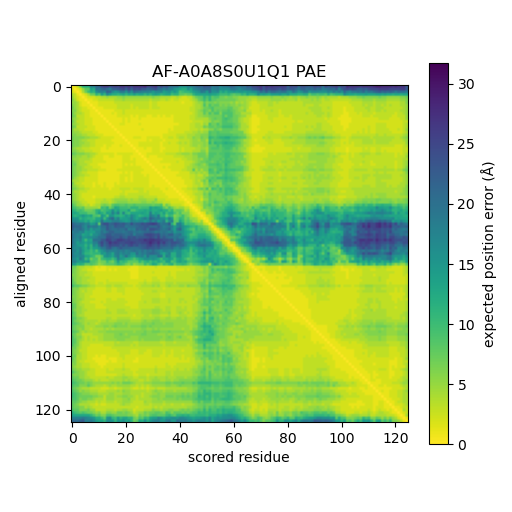. ARG A 1 103 ? -2.157 4.894 -5.130 1.00 93.69 103 ARG A CA 1
ATOM 815 C C . ARG A 1 103 ? -3.651 4.573 -5.203 1.00 93.69 103 ARG A C 1
ATOM 817 O O . ARG A 1 103 ? -4.258 4.069 -4.256 1.00 93.69 103 ARG A O 1
ATOM 824 N N . VAL A 1 104 ? -4.249 4.835 -6.364 1.00 94.38 104 VAL A N 1
ATOM 825 C CA . VAL A 1 104 ? -5.690 4.664 -6.574 1.00 94.38 104 VAL A CA 1
ATOM 826 C C . VAL A 1 104 ? -6.038 3.195 -6.820 1.00 94.38 104 VAL A C 1
ATOM 828 O O . VAL A 1 104 ? -6.026 2.729 -7.953 1.00 94.38 104 VAL A O 1
ATOM 831 N N . LEU A 1 105 ? -6.430 2.488 -5.760 1.00 91.94 105 LEU A N 1
ATOM 832 C CA . LEU A 1 105 ? -6.976 1.121 -5.844 1.00 91.94 105 LEU A CA 1
ATOM 833 C C . LEU A 1 105 ? -8.504 1.073 -6.052 1.00 91.94 105 LEU A C 1
ATOM 835 O O . LEU A 1 105 ? -9.099 0.002 -6.025 1.00 91.94 105 LEU A O 1
ATOM 839 N N . GLY A 1 106 ? -9.145 2.241 -6.147 1.00 92.31 106 GLY A N 1
ATOM 840 C CA . GLY A 1 106 ? -10.584 2.388 -6.361 1.00 92.31 106 GLY A CA 1
ATOM 841 C C . GLY A 1 106 ? -10.874 2.918 -7.758 1.00 92.31 106 GLY A C 1
ATOM 842 O O . GLY A 1 106 ? -10.740 2.208 -8.733 1.00 92.31 106 GLY A O 1
ATOM 843 N N . TYR A 1 107 ? -11.274 4.186 -7.862 1.00 94.75 107 TYR A N 1
ATOM 844 C CA . TYR A 1 107 ? -11.595 4.799 -9.151 1.00 94.75 107 TYR A CA 1
ATOM 845 C C . TYR A 1 107 ? -11.051 6.224 -9.223 1.00 94.75 107 TYR A C 1
ATOM 847 O O . TYR A 1 107 ? -11.156 6.991 -8.265 1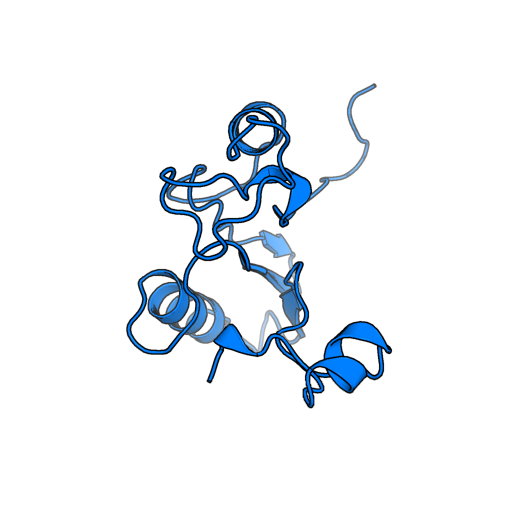.00 94.75 107 TYR A O 1
ATOM 855 N N . SER A 1 108 ? -10.509 6.598 -10.376 1.00 95.69 108 SER A N 1
ATOM 856 C CA . SER A 1 108 ? -10.017 7.933 -10.689 1.00 95.69 108 SER A CA 1
ATOM 857 C C . SER A 1 108 ? -10.224 8.246 -12.166 1.00 95.69 108 SER A C 1
ATOM 859 O O . SER A 1 108 ? -10.009 7.416 -13.043 1.00 95.69 108 SER A O 1
ATOM 861 N N . SER A 1 109 ? -10.620 9.486 -12.441 1.00 96.38 109 SER A N 1
ATOM 862 C CA . SER A 1 109 ? -10.685 10.064 -13.786 1.00 96.38 109 SER A CA 1
ATOM 863 C C . SER A 1 109 ? -9.421 10.853 -14.145 1.00 96.38 109 SER A C 1
ATOM 865 O O . SER A 1 109 ? -9.436 11.669 -15.069 1.00 96.38 109 SER A O 1
ATOM 867 N N . TYR A 1 110 ? -8.329 10.656 -13.400 1.00 94.94 110 TYR A N 1
ATOM 868 C CA . TYR A 1 110 ? -7.065 11.328 -13.669 1.00 94.94 110 TYR A CA 1
ATOM 869 C C . TYR A 1 110 ? -6.533 10.952 -15.056 1.00 94.94 110 TYR A C 1
ATOM 871 O O . TYR A 1 110 ? -6.573 9.792 -15.471 1.00 94.94 110 TYR A O 1
ATOM 879 N N . ASN A 1 111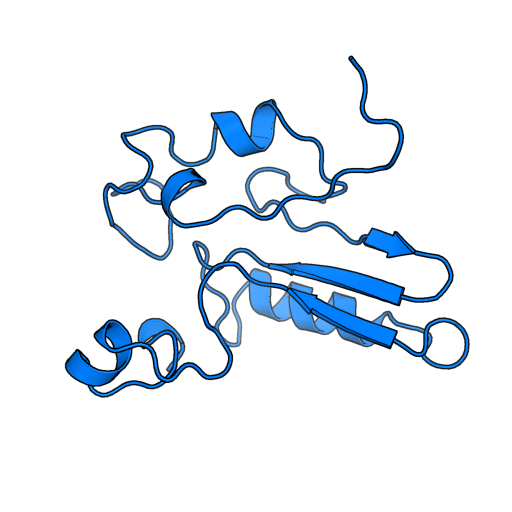 ? -6.031 11.953 -15.781 1.00 94.88 111 ASN A N 1
ATOM 880 C CA . ASN A 1 111 ? -5.660 11.805 -17.186 1.00 94.88 111 ASN A CA 1
ATOM 881 C C . ASN A 1 111 ? -4.574 10.746 -17.409 1.00 94.88 111 ASN A C 1
ATOM 883 O O . ASN A 1 111 ? -4.615 10.076 -18.433 1.00 94.88 111 ASN A O 1
ATOM 887 N N . TRP A 1 112 ? -3.644 10.573 -16.467 1.00 91.38 112 TRP A N 1
ATOM 888 C CA . TRP A 1 112 ? -2.577 9.581 -16.571 1.00 91.38 112 TRP A CA 1
ATOM 889 C C . TRP A 1 112 ? -3.127 8.158 -16.690 1.00 91.38 112 TRP A C 1
ATOM 891 O O . TRP A 1 112 ? -2.798 7.462 -17.646 1.00 91.38 112 TRP A O 1
ATOM 901 N N . TYR A 1 113 ? -4.046 7.763 -15.801 1.00 93.69 113 TYR A N 1
ATOM 902 C CA . TYR A 1 113 ? -4.703 6.456 -15.899 1.00 93.69 113 TYR A CA 1
ATOM 903 C C . TYR A 1 113 ? -5.505 6.338 -17.200 1.00 93.69 113 TYR A C 1
ATOM 905 O O . TYR A 1 113 ? -5.443 5.311 -17.871 1.00 93.69 113 TYR A O 1
ATOM 913 N N . GLY A 1 114 ? -6.181 7.414 -17.619 1.00 92.56 114 GLY A N 1
ATOM 914 C CA . GLY A 1 114 ? -6.912 7.442 -18.887 1.00 92.56 114 GLY A CA 1
ATOM 915 C C . GLY A 1 114 ? -6.024 7.218 -20.119 1.00 92.56 114 GLY A C 1
ATOM 916 O O . GLY A 1 114 ? -6.439 6.525 -21.047 1.00 92.56 114 GLY A O 1
ATOM 917 N N . LEU A 1 115 ? -4.795 7.751 -20.125 1.00 94.38 115 LEU A N 1
ATOM 918 C CA . LEU A 1 115 ? -3.808 7.528 -21.192 1.00 94.38 115 LEU A CA 1
ATOM 919 C C . LEU A 1 115 ? -3.321 6.072 -21.242 1.00 94.38 115 LEU A C 1
ATOM 921 O O . LEU A 1 115 ? -3.003 5.574 -22.320 1.00 94.38 115 LEU A O 1
ATOM 925 N N . GLU A 1 116 ? -3.313 5.385 -20.102 1.00 91.56 116 GLU A N 1
ATOM 926 C CA . GLU A 1 116 ? -2.985 3.959 -19.983 1.00 91.56 116 GLU A CA 1
ATOM 927 C C . GLU A 1 116 ? -4.205 3.039 -20.199 1.00 91.56 116 GLU A C 1
ATOM 929 O O . GLU A 1 116 ? -4.089 1.816 -20.130 1.00 91.56 116 GLU A O 1
ATOM 934 N N . GLY A 1 117 ? -5.388 3.598 -20.483 1.00 93.88 117 GLY A N 1
ATOM 935 C CA . GLY A 1 117 ? -6.620 2.823 -20.652 1.00 93.88 117 GLY A CA 1
ATOM 936 C C . GLY A 1 117 ? -7.150 2.221 -19.343 1.00 93.88 117 GLY A C 1
ATOM 937 O O . GLY A 1 117 ? -7.763 1.149 -19.355 1.00 93.88 117 GLY A O 1
ATOM 938 N N . SER A 1 118 ? -6.909 2.894 -18.216 1.00 94.38 118 SER A N 1
ATOM 939 C CA . SER A 1 118 ? -7.344 2.493 -16.878 1.00 94.38 118 SER A CA 1
ATOM 940 C C . SER A 1 118 ? -8.104 3.613 -16.154 1.00 94.38 118 SER A C 1
ATOM 942 O O . SER A 1 118 ? -8.043 4.784 -16.525 1.00 94.38 118 SER A O 1
ATOM 944 N N . PHE A 1 119 ? -8.817 3.241 -15.093 1.00 94.81 119 PHE A N 1
ATOM 945 C CA . PHE A 1 119 ? -9.451 4.159 -14.136 1.00 94.81 119 PHE A CA 1
ATOM 946 C C . PHE A 1 119 ? -8.926 3.939 -12.708 1.00 94.81 119 PHE A C 1
ATOM 948 O O . PHE A 1 119 ? -9.476 4.475 -11.754 1.00 94.81 119 PHE A O 1
ATOM 955 N N . GLU A 1 120 ? -7.876 3.137 -12.559 1.00 92.12 120 GLU A N 1
ATOM 956 C CA . GLU A 1 120 ? -7.269 2.706 -11.296 1.00 92.12 120 GLU A CA 1
ATOM 957 C C . GLU A 1 120 ? -5.839 2.213 -11.562 1.00 92.12 120 GLU A C 1
ATOM 959 O O . GLU A 1 120 ? -5.411 2.145 -12.720 1.00 92.12 120 GLU A O 1
ATOM 964 N N . GLU A 1 121 ? -5.109 1.833 -10.514 1.00 91.94 121 GLU A N 1
ATOM 965 C CA . GLU A 1 121 ? -3.793 1.213 -10.654 1.00 91.94 121 GLU A CA 1
ATOM 966 C C . GLU A 1 121 ? -3.842 -0.059 -11.519 1.00 91.94 121 GLU A C 1
ATOM 968 O O . GLU A 1 121 ? -4.413 -1.074 -11.110 1.00 91.94 121 GLU A O 1
ATOM 973 N N . PRO A 1 122 ? -3.208 -0.057 -12.707 1.00 86.19 122 PRO A N 1
ATOM 974 C CA . PRO A 1 122 ? -3.377 -1.127 -13.689 1.00 86.19 122 PRO A CA 1
ATOM 975 C C . PRO A 1 122 ? -2.749 -2.455 -13.249 1.00 86.19 122 PRO A C 1
ATOM 977 O O . PRO A 1 122 ? -3.127 -3.513 -13.750 1.00 86.19 122 PRO A O 1
ATOM 980 N N . MET A 1 123 ? -1.805 -2.407 -12.305 1.00 82.25 123 MET A N 1
ATOM 981 C CA . MET A 1 123 ? -1.082 -3.572 -11.790 1.00 82.25 123 MET A CA 1
ATOM 982 C C . MET A 1 123 ? -1.913 -4.435 -10.825 1.00 82.25 123 MET A C 1
ATOM 984 O O . MET A 1 123 ? -1.459 -5.506 -10.433 1.00 82.25 123 MET A O 1
ATOM 988 N N . GLY A 1 124 ? -3.111 -3.981 -10.436 1.00 66.69 124 GLY A N 1
ATOM 989 C CA . GLY A 1 124 ? -4.020 -4.710 -9.548 1.00 66.69 124 GLY A CA 1
ATOM 990 C C . GLY A 1 124 ? -4.901 -5.766 -10.230 1.00 66.69 124 GLY A C 1
ATOM 991 O O . GLY A 1 124 ? -5.700 -6.388 -9.534 1.00 66.69 124 GLY A O 1
ATOM 992 N N . ARG A 1 125 ? -4.784 -5.943 -11.555 1.00 60.28 125 ARG A N 1
ATOM 993 C CA . ARG A 1 125 ? -5.559 -6.914 -12.351 1.00 60.28 125 ARG A CA 1
ATOM 994 C C . ARG A 1 125 ? -5.019 -8.341 -12.279 1.00 60.28 125 ARG A C 1
ATOM 996 O O . ARG A 1 125 ? -3.788 -8.514 -12.116 1.00 60.28 125 ARG A O 1
#

Sequence (125 aa):
MAPTVPYMIASGNHERDWPGTGSFYETTHSGGECGVPAETMFYVPAENRAKFCGKSLHLFAIGTVFYTEHDWREGSEQHNFIEHCLASAERQKQPWLIFAAHRVLGYSSYNWYGLEGSFEEPMGR

Radius of gyration: 15.47 Å; Cα contacts (8 Å, |Δi|>4): 208; chains: 1; bounding box: 39×36×41 Å

pLDDT: mean 82.17, std 15.79, range [38.91, 97.81]

Nearest PDB structures (foldseek):
  3zk4-assembly1_B  TM=9.845E-01  e=5.517E-17  Lupinus luteus
  1xzw-assembly1_A  TM=7.442E-01  e=1.472E-03  Ipomoea batatas
  8brn-assembly1_C  TM=7.716E-01  e=3.268E-03  Phaseolus vulgaris
  1kbp-assembly1_B  TM=7.349E-01  e=3.990E-03  Phaseolus vulgaris
  6hwr-assembly1_D  TM=7.625E-01  e=8.290E-03  Phaseolus vulgaris